Protein AF-A0A376TE08-F1 (afdb_monomer)

Nearest PDB structures (foldseek):
  2r6g-assembly1_G  TM=8.935E-01  e=2.337E-05  Escherichia coli K-12
  4jbw-assembly2_I  TM=8.865E-01  e=2.611E-05  Escherichia coli K-12
  8y5f-assembly1_C  TM=8.516E-01  e=5.529E-04  Escherichia coli
  8hpr-assembly1_B  TM=8.315E-01  e=8.154E-04  Mycolicibacterium smegmatis MC2 155
  8ja7-assembly1_B  TM=8.188E-01  e=5.382E-03  Mycobacterium tuberculosis H37Rv

Secondary structure (DSSP, 8-state):
-HHHHHHTS-HHHHHHHHHHHHHHTT-TT-HHHHHHHHHHHHHHHHHHHHHHHHHTS-THHHHHHHHTT--HHHHIIIIIHHHTHHHHHHHHHHHHHHHHH--HHHHHH--SGGG--HHHHH-

Mean predicted aligned error: 3.99 Å

Sequence (123 aa):
MSILVLQMFPAFLSMTAIYILLSKANLIDTYTGLLLVYVTGSLPFMTWLVKGYFDAIPTSLDEAAKIDGAGHLTIFIQIILPLAKPILVFVGLVSFTGPWMDFILPTLVLRSEDKMTLAIGIF

Structure (mmCIF, N/CA/C/O backbone):
data_AF-A0A376TE08-F1
#
_entry.id   AF-A0A376TE08-F1
#
loop_
_atom_site.group_PDB
_atom_site.id
_atom_site.type_symbol
_atom_site.label_atom_id
_atom_site.label_alt_id
_atom_site.label_comp_id
_atom_site.label_asym_id
_atom_site.label_entity_id
_atom_site.label_seq_id
_atom_site.pdbx_PDB_ins_code
_atom_site.Cartn_x
_atom_site.Cartn_y
_atom_site.Cartn_z
_atom_site.occupancy
_atom_site.B_iso_or_equiv
_atom_site.auth_seq_id
_atom_site.auth_comp_id
_atom_site.auth_asym_id
_atom_site.auth_atom_id
_atom_site.pdbx_PDB_model_num
ATOM 1 N N . MET A 1 1 ? 8.685 4.892 12.832 1.00 70.62 1 MET A N 1
ATOM 2 C CA . MET A 1 1 ? 9.330 6.009 12.109 1.00 70.62 1 MET A CA 1
ATOM 3 C C . MET A 1 1 ? 10.518 5.562 11.270 1.00 70.62 1 MET A C 1
ATOM 5 O O . MET A 1 1 ? 10.617 6.012 10.141 1.00 70.62 1 MET A O 1
ATOM 9 N N . SER A 1 2 ? 11.369 4.644 11.744 1.00 78.75 2 SER A N 1
ATOM 10 C CA . SER A 1 2 ? 12.570 4.201 11.011 1.00 78.75 2 SER A CA 1
ATOM 11 C C . SER A 1 2 ? 12.305 3.725 9.574 1.00 78.75 2 SER A C 1
ATOM 13 O O . SER A 1 2 ? 13.083 4.033 8.682 1.00 78.75 2 SER A O 1
ATOM 15 N N . ILE A 1 3 ? 11.174 3.055 9.321 1.00 79.94 3 ILE A N 1
ATOM 16 C CA . ILE A 1 3 ? 10.802 2.601 7.970 1.00 79.94 3 ILE A CA 1
ATOM 17 C C . ILE A 1 3 ? 10.454 3.753 7.005 1.00 79.94 3 ILE A C 1
ATOM 19 O O . ILE A 1 3 ? 10.679 3.631 5.807 1.00 79.94 3 ILE A O 1
ATOM 23 N N . LEU A 1 4 ? 9.957 4.887 7.514 1.00 81.81 4 LEU A N 1
ATOM 24 C CA . LEU A 1 4 ? 9.656 6.072 6.700 1.00 81.81 4 LEU A CA 1
ATOM 25 C C . LEU A 1 4 ? 10.930 6.821 6.305 1.00 81.81 4 LEU A C 1
ATOM 27 O O . LEU A 1 4 ? 11.018 7.341 5.199 1.00 81.81 4 LEU A O 1
ATOM 31 N N . VAL A 1 5 ? 11.940 6.829 7.180 1.00 84.44 5 VAL A N 1
ATOM 32 C CA . VAL A 1 5 ? 13.244 7.447 6.890 1.00 84.44 5 VAL A CA 1
ATOM 33 C C . VAL A 1 5 ? 13.916 6.762 5.698 1.00 84.44 5 VAL A C 1
ATOM 35 O O . VAL A 1 5 ? 14.495 7.434 4.852 1.00 84.44 5 VAL A O 1
ATOM 38 N N . LEU A 1 6 ? 13.773 5.438 5.573 1.00 77.56 6 LEU A N 1
ATOM 39 C CA . LEU A 1 6 ? 14.281 4.686 4.419 1.00 77.56 6 LEU A CA 1
ATOM 40 C C . LEU A 1 6 ? 13.615 5.103 3.095 1.00 77.56 6 LEU A C 1
ATOM 42 O O . LEU A 1 6 ? 14.255 5.047 2.050 1.00 77.56 6 LEU A O 1
ATOM 46 N N . GLN A 1 7 ? 12.360 5.560 3.134 1.00 80.50 7 GLN A N 1
ATOM 47 C CA . GLN A 1 7 ? 11.626 6.041 1.958 1.00 80.50 7 GLN A CA 1
ATOM 48 C C . GLN A 1 7 ? 12.005 7.461 1.523 1.00 80.50 7 GLN A C 1
ATOM 50 O O . GLN A 1 7 ? 11.674 7.859 0.411 1.00 80.50 7 GLN A O 1
ATOM 55 N N . MET A 1 8 ? 12.703 8.227 2.367 1.00 84.69 8 MET A N 1
ATOM 56 C CA . MET A 1 8 ? 13.190 9.561 1.997 1.00 84.69 8 MET A CA 1
ATOM 57 C C . MET A 1 8 ? 14.375 9.496 1.022 1.00 84.69 8 MET A C 1
ATOM 59 O O . MET A 1 8 ? 14.796 10.525 0.494 1.00 84.69 8 MET A O 1
ATOM 63 N N . PHE A 1 9 ? 14.920 8.299 0.777 1.00 84.69 9 PHE A N 1
ATOM 64 C CA . PHE A 1 9 ? 15.934 8.097 -0.246 1.00 84.69 9 PHE A CA 1
ATOM 65 C C . PHE A 1 9 ? 15.340 8.329 -1.650 1.00 84.69 9 PHE A C 1
ATOM 67 O O . PHE A 1 9 ? 14.277 7.784 -1.955 1.00 84.69 9 PHE A O 1
ATOM 74 N N . PRO A 1 10 ? 16.007 9.089 -2.538 1.00 85.44 10 PRO A N 1
ATOM 75 C CA . PRO A 1 10 ? 15.459 9.402 -3.855 1.00 85.44 10 PRO A CA 1
ATOM 76 C C . PRO A 1 10 ? 15.195 8.151 -4.706 1.00 85.44 10 PRO A C 1
ATOM 78 O O . PRO A 1 10 ? 16.123 7.424 -5.066 1.00 85.44 10 PRO A O 1
ATOM 81 N N . ALA A 1 11 ? 13.933 7.935 -5.088 1.00 84.19 11 ALA A N 1
ATOM 82 C CA . ALA A 1 11 ? 13.505 6.748 -5.837 1.00 84.19 11 ALA A CA 1
ATOM 83 C C . ALA A 1 11 ? 14.206 6.596 -7.201 1.00 84.19 11 ALA A C 1
ATOM 85 O O . ALA A 1 11 ? 14.541 5.492 -7.615 1.00 84.19 11 ALA A O 1
ATOM 86 N N . PHE A 1 12 ? 14.503 7.702 -7.886 1.00 84.75 12 PHE A N 1
ATOM 87 C CA . PHE A 1 12 ? 15.245 7.664 -9.150 1.00 84.75 12 PHE A CA 1
ATOM 88 C C . PHE A 1 12 ? 16.671 7.131 -8.990 1.00 84.75 12 PHE A C 1
ATOM 90 O O . PHE A 1 12 ? 17.162 6.414 -9.856 1.00 84.75 12 PHE A O 1
ATOM 97 N N . LEU A 1 13 ? 17.334 7.435 -7.871 1.00 87.88 13 LEU A N 1
ATOM 98 C CA . LEU A 1 13 ? 18.688 6.940 -7.615 1.00 87.88 13 LEU A CA 1
ATOM 99 C C . LEU A 1 13 ? 18.689 5.442 -7.291 1.00 87.88 13 LEU A C 1
ATOM 101 O O . LEU A 1 13 ? 19.668 4.752 -7.572 1.00 87.88 13 LEU A O 1
ATOM 105 N N . SER A 1 14 ? 17.596 4.919 -6.725 1.00 89.62 14 SER A N 1
ATOM 106 C CA . SER A 1 14 ? 17.466 3.490 -6.429 1.00 89.62 14 SER A CA 1
ATOM 107 C C . SER A 1 14 ? 17.063 2.647 -7.643 1.00 89.62 14 SER A C 1
ATOM 109 O O . SER A 1 14 ? 17.221 1.427 -7.586 1.00 89.62 14 SER A O 1
ATOM 111 N N . MET A 1 15 ? 16.634 3.250 -8.760 1.00 91.25 15 MET A N 1
ATOM 112 C CA . MET A 1 15 ? 16.220 2.527 -9.975 1.00 91.25 15 MET A CA 1
ATOM 113 C C . MET A 1 15 ? 17.306 1.594 -10.521 1.00 91.25 15 MET A C 1
ATOM 115 O O . MET A 1 15 ? 17.029 0.429 -10.801 1.00 91.25 15 MET A O 1
ATOM 119 N N . THR A 1 16 ? 18.558 2.055 -10.602 1.00 92.50 16 THR A N 1
ATOM 120 C CA . THR A 1 16 ? 19.685 1.218 -11.049 1.00 92.50 16 THR A CA 1
ATOM 121 C C . THR A 1 16 ? 19.886 0.011 -10.132 1.00 92.50 16 THR A C 1
ATOM 123 O O . THR A 1 16 ? 20.094 -1.107 -10.602 1.00 92.50 16 THR A O 1
ATOM 126 N N . ALA A 1 17 ? 19.790 0.212 -8.815 1.00 93.50 17 ALA A N 1
ATOM 127 C CA . ALA A 1 17 ? 19.932 -0.867 -7.843 1.00 93.50 17 ALA A CA 1
ATOM 128 C C . ALA A 1 17 ? 18.777 -1.876 -7.947 1.00 93.50 17 ALA A C 1
ATOM 130 O O . ALA A 1 17 ? 19.017 -3.083 -7.950 1.00 93.50 17 ALA A O 1
ATOM 131 N N . ILE A 1 18 ? 17.542 -1.390 -8.095 1.00 94.25 18 ILE A N 1
ATOM 132 C CA . ILE A 1 18 ? 16.347 -2.218 -8.298 1.00 94.25 18 ILE A CA 1
ATOM 133 C C . ILE A 1 18 ? 16.486 -3.054 -9.571 1.00 94.25 18 ILE A C 1
ATOM 135 O O . ILE A 1 18 ? 16.258 -4.260 -9.532 1.00 94.25 18 ILE A O 1
ATOM 139 N N . TYR A 1 19 ? 16.927 -2.454 -10.675 1.00 94.69 19 TYR A N 1
ATOM 140 C CA . TYR A 1 19 ? 17.158 -3.176 -11.922 1.00 94.69 19 TYR A CA 1
ATOM 141 C C . TYR A 1 19 ? 18.190 -4.300 -11.752 1.00 94.69 19 TYR A C 1
ATOM 143 O O . TYR A 1 19 ? 17.948 -5.433 -12.167 1.00 94.69 19 TYR A O 1
ATOM 151 N N . ILE A 1 20 ? 19.317 -4.026 -11.083 1.00 95.69 20 ILE A N 1
ATOM 152 C CA . ILE A 1 20 ? 20.334 -5.050 -10.795 1.00 95.69 20 ILE A CA 1
ATOM 153 C C . ILE A 1 20 ? 19.750 -6.171 -9.923 1.00 95.69 20 ILE A C 1
ATOM 155 O O . ILE A 1 20 ? 20.026 -7.343 -10.181 1.00 95.69 20 ILE A O 1
ATOM 159 N N . LEU A 1 21 ? 18.941 -5.843 -8.910 1.00 96.25 21 LEU A N 1
ATOM 160 C CA . LEU A 1 21 ? 18.289 -6.833 -8.047 1.00 96.25 21 LEU A CA 1
ATOM 161 C C . LEU A 1 21 ? 17.319 -7.720 -8.830 1.00 96.25 21 LEU A C 1
ATOM 163 O O . LEU A 1 21 ? 17.414 -8.944 -8.743 1.00 96.25 21 LEU A O 1
ATOM 167 N N . LEU A 1 22 ? 16.439 -7.124 -9.637 1.00 97.31 22 LEU A N 1
ATOM 168 C CA . LEU A 1 22 ? 15.515 -7.871 -10.489 1.00 97.31 22 LEU A CA 1
ATOM 169 C C . LEU A 1 22 ? 16.267 -8.726 -11.512 1.00 97.31 22 LEU A C 1
ATOM 171 O O . LEU A 1 22 ? 15.891 -9.873 -11.739 1.00 97.31 22 LEU A O 1
ATOM 175 N N . SER A 1 23 ? 17.359 -8.214 -12.086 1.00 96.75 23 SER A N 1
ATOM 176 C CA . SER A 1 23 ? 18.191 -8.966 -13.028 1.00 96.75 23 SER A CA 1
ATOM 177 C 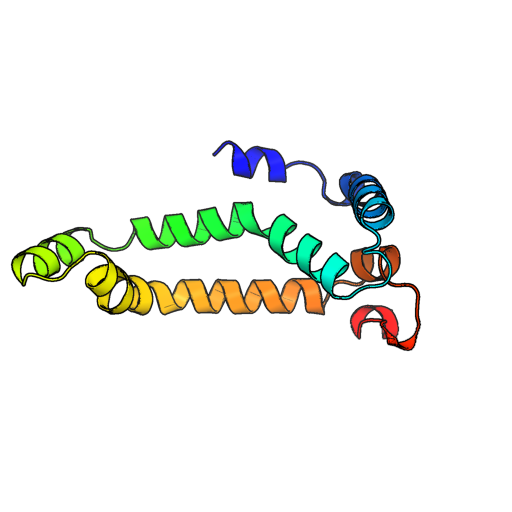C . SER A 1 23 ? 18.839 -10.175 -12.364 1.00 96.75 23 SER A C 1
ATOM 179 O O . SER A 1 23 ? 18.810 -11.259 -12.938 1.00 96.75 23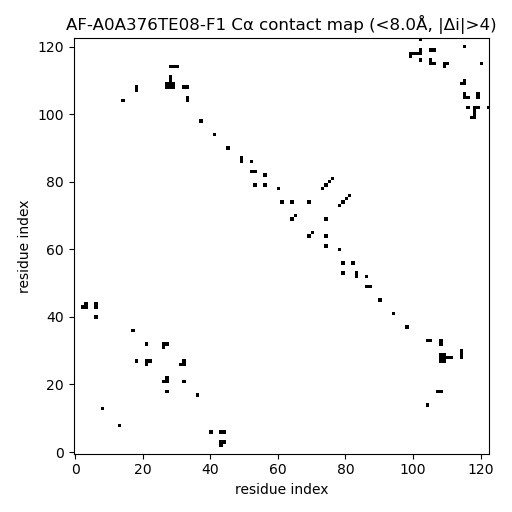 SER A O 1
ATOM 181 N N . LYS A 1 24 ? 19.384 -10.021 -11.151 1.00 97.75 24 LYS A N 1
ATOM 182 C CA . LYS A 1 24 ? 19.958 -11.136 -10.380 1.00 97.75 24 LYS A CA 1
ATOM 183 C C . LYS A 1 24 ? 18.906 -12.165 -9.963 1.00 97.75 24 LYS A C 1
ATOM 185 O O . LYS A 1 24 ? 19.231 -13.340 -9.834 1.00 97.75 24 LYS A O 1
ATOM 190 N N . ALA A 1 25 ? 17.668 -11.727 -9.758 1.00 97.44 25 ALA A N 1
ATOM 191 C CA . ALA A 1 25 ? 16.543 -12.583 -9.404 1.00 97.44 25 ALA A CA 1
ATOM 192 C C . ALA A 1 25 ? 15.822 -13.202 -10.619 1.00 97.44 25 ALA A C 1
ATOM 194 O O . ALA A 1 25 ? 14.858 -13.934 -10.422 1.00 97.44 25 ALA A O 1
ATOM 195 N N . ASN A 1 26 ? 16.261 -12.927 -11.856 1.00 97.12 26 ASN A N 1
ATOM 196 C CA . ASN A 1 26 ? 15.570 -13.317 -13.096 1.00 97.12 26 ASN A CA 1
ATOM 197 C C . ASN A 1 26 ? 14.113 -12.818 -13.179 1.00 97.12 26 ASN A C 1
ATOM 199 O O . ASN A 1 26 ? 13.236 -13.496 -13.705 1.00 97.12 26 ASN A O 1
ATOM 203 N N . LEU A 1 27 ? 13.858 -11.618 -12.653 1.00 97.62 27 LEU A N 1
ATOM 204 C CA . LEU A 1 27 ? 12.544 -10.967 -12.636 1.00 97.62 27 LEU A CA 1
ATOM 205 C C . LEU A 1 27 ? 12.434 -9.795 -13.628 1.00 97.62 27 LEU A C 1
ATOM 207 O O . LEU A 1 27 ? 11.405 -9.120 -13.670 1.00 97.62 27 LEU A O 1
ATOM 211 N N . ILE A 1 28 ? 13.474 -9.547 -14.427 1.00 97.31 28 ILE A N 1
ATOM 212 C CA . ILE A 1 28 ? 13.413 -8.605 -15.553 1.00 97.31 28 ILE A CA 1
ATOM 213 C C . ILE A 1 28 ? 12.466 -9.148 -16.619 1.00 97.31 28 ILE A C 1
ATOM 215 O O . ILE A 1 28 ? 12.397 -10.355 -16.836 1.00 97.31 28 ILE A O 1
ATOM 219 N N . ASP A 1 29 ? 11.752 -8.242 -17.281 1.00 97.00 29 ASP A N 1
ATOM 220 C CA . ASP A 1 29 ? 10.738 -8.555 -18.281 1.00 97.00 29 ASP A CA 1
ATOM 221 C C . ASP A 1 29 ? 9.599 -9.438 -17.735 1.00 97.00 29 ASP A C 1
ATOM 223 O O . ASP A 1 29 ? 9.041 -10.287 -18.429 1.00 97.00 29 ASP A O 1
ATOM 227 N N . THR A 1 30 ? 9.238 -9.256 -16.460 1.00 97.06 30 THR A N 1
ATOM 228 C CA . THR A 1 30 ? 8.109 -9.957 -15.832 1.00 97.06 30 THR A CA 1
ATOM 229 C C . THR A 1 30 ? 7.177 -8.990 -15.108 1.00 97.06 30 THR A C 1
ATOM 231 O O . THR A 1 30 ? 7.621 -8.057 -14.435 1.00 97.06 30 THR A O 1
ATOM 234 N N . TYR A 1 31 ? 5.869 -9.260 -15.169 1.00 96.12 31 TYR A N 1
ATOM 235 C CA . TYR A 1 31 ? 4.888 -8.521 -14.370 1.00 96.12 31 TYR A CA 1
ATOM 236 C C . TYR A 1 31 ? 5.087 -8.731 -12.869 1.00 96.12 31 TYR A C 1
ATOM 238 O O . TYR A 1 31 ? 4.841 -7.819 -12.088 1.00 96.12 31 TYR A O 1
ATOM 246 N N . THR A 1 32 ? 5.578 -9.901 -12.452 1.00 96.56 32 THR A N 1
ATOM 247 C CA . THR A 1 32 ? 5.878 -10.188 -11.044 1.00 96.56 32 THR A CA 1
ATOM 248 C C . THR A 1 32 ? 6.999 -9.299 -10.512 1.00 96.56 32 THR A C 1
ATOM 250 O O . THR A 1 32 ? 6.859 -8.739 -9.426 1.00 96.56 32 THR A O 1
ATOM 253 N N . GLY A 1 33 ? 8.085 -9.124 -11.272 1.00 96.44 33 GLY A N 1
ATOM 254 C CA . GLY A 1 33 ? 9.173 -8.217 -10.908 1.00 96.44 33 GLY A CA 1
ATOM 255 C C . GLY A 1 33 ? 8.689 -6.780 -10.755 1.00 96.44 33 GLY A C 1
ATOM 256 O O . GLY A 1 33 ? 8.970 -6.137 -9.746 1.00 96.44 33 GLY A O 1
ATOM 257 N N . LEU A 1 34 ? 7.884 -6.314 -11.712 1.00 95.75 34 LEU A N 1
ATOM 258 C CA . LEU A 1 34 ? 7.292 -4.980 -11.673 1.00 95.75 34 LEU A CA 1
ATOM 259 C C . LEU A 1 34 ? 6.345 -4.798 -10.468 1.00 95.75 34 LEU A C 1
ATOM 261 O O . LEU A 1 34 ? 6.469 -3.828 -9.719 1.00 95.75 34 LEU A O 1
ATOM 265 N N . LEU A 1 35 ? 5.451 -5.763 -10.229 1.00 95.69 35 LEU A N 1
ATOM 266 C CA . LEU A 1 35 ? 4.514 -5.762 -9.103 1.00 95.69 35 LEU A CA 1
ATOM 267 C C . LEU A 1 35 ? 5.242 -5.689 -7.756 1.00 95.69 35 LEU A C 1
ATOM 269 O O . LEU A 1 35 ? 4.859 -4.902 -6.892 1.00 95.69 35 LEU A O 1
ATOM 273 N N . LEU A 1 36 ? 6.300 -6.485 -7.573 1.00 95.50 36 LEU A N 1
ATOM 274 C CA . LEU A 1 36 ? 7.073 -6.498 -6.331 1.00 95.50 36 LEU A CA 1
ATOM 275 C C . LEU A 1 36 ? 7.679 -5.129 -6.027 1.00 95.50 36 LEU A C 1
ATOM 277 O O . LEU A 1 36 ? 7.644 -4.701 -4.873 1.00 95.50 36 LEU A O 1
ATOM 281 N N . VAL A 1 37 ? 8.188 -4.419 -7.037 1.00 94.88 37 VAL A N 1
ATOM 282 C CA . VAL A 1 37 ? 8.749 -3.077 -6.837 1.00 94.88 37 VAL A CA 1
ATOM 283 C C . VAL A 1 37 ? 7.662 -2.084 -6.426 1.00 94.88 37 VAL A C 1
ATOM 285 O O . VAL A 1 37 ? 7.855 -1.356 -5.454 1.00 94.88 37 VAL A O 1
ATOM 288 N N . TYR A 1 38 ? 6.497 -2.090 -7.080 1.00 94.75 38 TYR A N 1
ATOM 289 C CA . TYR A 1 38 ? 5.393 -1.200 -6.698 1.00 94.75 38 TYR A CA 1
ATOM 290 C C . TYR A 1 38 ? 4.861 -1.473 -5.286 1.00 94.75 38 TYR A C 1
ATOM 292 O O . TYR A 1 38 ? 4.651 -0.540 -4.502 1.00 94.75 38 TYR A O 1
ATOM 300 N N . VAL A 1 39 ? 4.674 -2.749 -4.936 1.00 93.56 39 VAL A N 1
ATOM 301 C CA . VAL A 1 39 ? 4.173 -3.149 -3.614 1.00 93.56 39 VAL A CA 1
ATOM 302 C C . VAL A 1 39 ? 5.179 -2.776 -2.530 1.00 93.56 39 VAL A C 1
ATOM 304 O O . VAL A 1 39 ? 4.826 -2.093 -1.572 1.00 93.56 39 VAL A O 1
ATOM 307 N N . THR A 1 40 ? 6.444 -3.172 -2.680 1.00 91.38 40 THR A N 1
ATOM 308 C CA . THR A 1 40 ? 7.471 -2.914 -1.658 1.00 91.38 40 THR A CA 1
ATOM 309 C C . THR A 1 40 ? 7.833 -1.435 -1.554 1.00 91.38 40 THR A C 1
ATOM 311 O O . THR A 1 40 ? 8.042 -0.939 -0.448 1.00 91.38 40 THR A O 1
ATOM 314 N N . GLY A 1 41 ? 7.840 -0.713 -2.677 1.00 89.88 41 GLY A N 1
ATOM 315 C CA . GLY A 1 41 ? 8.144 0.714 -2.727 1.00 89.88 41 GLY A CA 1
ATOM 316 C C . GLY A 1 41 ? 7.096 1.581 -2.031 1.00 89.88 41 GLY A C 1
ATOM 317 O O . GLY A 1 41 ? 7.455 2.586 -1.421 1.00 89.88 41 GLY A O 1
ATOM 318 N N . SER A 1 42 ? 5.819 1.188 -2.064 1.00 90.12 42 SER A N 1
ATOM 319 C CA . SER A 1 42 ? 4.723 1.921 -1.407 1.00 90.12 42 SER A CA 1
ATOM 320 C C . SER A 1 42 ? 4.435 1.459 0.028 1.00 90.12 42 SER A C 1
ATOM 322 O O . SER A 1 42 ? 3.845 2.217 0.805 1.00 90.12 42 SER A O 1
ATOM 324 N N . LEU A 1 43 ? 4.888 0.255 0.404 1.00 91.19 43 LEU A N 1
ATOM 325 C CA . LEU A 1 43 ? 4.563 -0.403 1.672 1.00 91.19 43 LEU A CA 1
ATOM 326 C C . LEU A 1 43 ? 4.797 0.474 2.918 1.00 91.19 43 LEU A C 1
ATOM 328 O O . LEU A 1 43 ? 3.889 0.530 3.751 1.00 91.19 43 LEU A O 1
ATOM 332 N N . PRO A 1 44 ? 5.945 1.167 3.093 1.00 91.00 44 PRO A N 1
ATOM 333 C CA . PRO A 1 44 ? 6.213 1.904 4.328 1.00 91.00 44 PRO A CA 1
ATOM 334 C C . PRO A 1 44 ? 5.210 3.028 4.594 1.00 91.00 44 PRO A C 1
ATOM 336 O O . PRO A 1 44 ? 4.616 3.077 5.673 1.00 91.00 44 PRO A O 1
ATOM 339 N N . PHE A 1 45 ? 4.986 3.896 3.604 1.00 90.88 45 PHE A N 1
ATOM 340 C CA . PHE A 1 45 ? 4.030 4.996 3.709 1.00 90.88 45 PHE A CA 1
ATOM 341 C C . PHE A 1 45 ? 2.599 4.484 3.873 1.00 90.88 45 PHE A C 1
ATOM 343 O O . PHE A 1 45 ? 1.901 4.920 4.786 1.00 90.88 45 PHE A O 1
ATOM 350 N N . MET A 1 46 ? 2.177 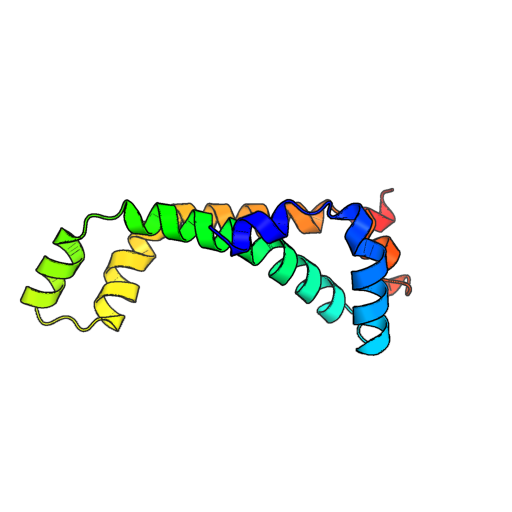3.517 3.050 1.00 93.25 46 MET A N 1
ATOM 351 C CA . MET A 1 46 ? 0.807 2.994 3.098 1.00 93.25 46 MET A CA 1
ATOM 352 C C . MET A 1 46 ? 0.509 2.294 4.425 1.00 93.25 46 MET A C 1
ATOM 354 O O . MET A 1 46 ? -0.555 2.499 5.004 1.00 93.25 46 MET A O 1
ATOM 358 N N . THR A 1 47 ? 1.469 1.540 4.964 1.00 93.25 47 THR A 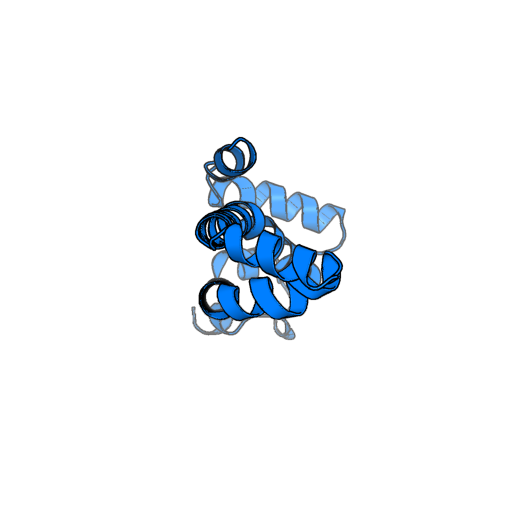N 1
ATOM 359 C CA . THR A 1 47 ? 1.330 0.909 6.285 1.00 93.25 47 THR A CA 1
ATOM 360 C C . THR A 1 47 ? 1.188 1.960 7.377 1.00 93.25 47 THR A C 1
ATOM 362 O O . THR A 1 47 ? 0.338 1.831 8.254 1.00 93.25 47 THR A O 1
ATOM 365 N N . TRP A 1 48 ? 2.000 3.018 7.326 1.00 93.88 48 TRP A N 1
ATOM 366 C CA . TRP A 1 48 ? 1.946 4.077 8.329 1.00 93.88 48 TRP A CA 1
ATOM 367 C C . TRP A 1 48 ? 0.638 4.869 8.262 1.00 93.88 48 TRP A C 1
ATOM 369 O O . TRP A 1 48 ? 0.055 5.185 9.297 1.00 93.88 48 TRP A O 1
ATOM 379 N N . LEU A 1 49 ? 0.145 5.119 7.049 1.00 94.12 49 LEU A N 1
ATOM 380 C CA . LEU A 1 49 ? -1.131 5.773 6.802 1.00 94.12 49 LEU A CA 1
ATOM 381 C C . LEU A 1 49 ? -2.310 4.951 7.351 1.00 94.12 49 LEU A C 1
ATOM 383 O O . LEU A 1 49 ? -3.125 5.478 8.107 1.00 94.12 49 LEU A O 1
ATOM 387 N N . VAL A 1 50 ? -2.382 3.656 7.023 1.00 96.38 50 VAL A N 1
ATOM 388 C CA . VAL A 1 50 ? -3.437 2.759 7.531 1.00 96.38 50 VAL A CA 1
ATOM 389 C C . VAL A 1 50 ? -3.353 2.623 9.049 1.00 96.38 50 VAL A C 1
ATOM 391 O O . VAL A 1 50 ? -4.378 2.681 9.724 1.00 96.38 50 VAL A O 1
ATOM 394 N N . LYS A 1 51 ? -2.140 2.518 9.605 1.00 95.31 51 LYS A N 1
ATOM 395 C CA . LYS A 1 51 ? -1.923 2.479 11.056 1.00 95.31 51 LYS A CA 1
ATOM 396 C C . LYS A 1 51 ? -2.449 3.740 11.738 1.00 95.31 51 LYS A C 1
ATOM 398 O O . LYS A 1 51 ? -3.164 3.626 12.723 1.00 95.31 51 LYS A O 1
ATOM 403 N N . GLY A 1 52 ? -2.143 4.923 11.203 1.00 95.19 52 GLY A N 1
ATOM 404 C CA . GLY A 1 52 ? -2.660 6.183 11.742 1.00 95.19 52 GLY A CA 1
ATOM 405 C C . GLY A 1 52 ? -4.190 6.256 11.716 1.00 95.19 52 GLY A C 1
ATOM 406 O O . GLY A 1 52 ? -4.794 6.798 12.635 1.00 95.19 52 GLY A O 1
ATOM 407 N N . TYR A 1 53 ? -4.824 5.655 10.706 1.00 96.94 53 TYR A N 1
ATOM 408 C CA . TYR A 1 53 ? -6.280 5.533 10.656 1.00 96.94 53 TYR A CA 1
ATOM 409 C C . TYR A 1 53 ? -6.819 4.560 11.714 1.00 96.94 53 TYR A C 1
ATOM 411 O O . TYR A 1 53 ? -7.816 4.858 12.365 1.00 96.94 53 TYR A O 1
ATOM 419 N N . PHE A 1 54 ? -6.162 3.412 11.911 1.00 96.12 54 PHE A N 1
ATOM 420 C CA . PHE A 1 54 ? -6.551 2.445 12.942 1.00 96.12 54 PHE A CA 1
ATOM 421 C C . PHE A 1 54 ? -6.421 3.034 14.348 1.00 96.12 54 PHE A C 1
ATOM 423 O O . PHE A 1 54 ? -7.308 2.818 15.166 1.00 96.12 54 PHE A O 1
ATOM 430 N N . ASP A 1 55 ? -5.377 3.822 14.613 1.00 96.06 55 ASP A N 1
ATOM 431 C CA . ASP A 1 55 ? -5.189 4.499 15.904 1.00 96.06 55 ASP A CA 1
ATOM 432 C C . ASP A 1 55 ? -6.313 5.499 16.229 1.00 96.06 55 ASP A C 1
ATOM 434 O O . ASP A 1 55 ? -6.541 5.811 17.396 1.00 96.06 55 ASP A O 1
ATOM 438 N N . ALA A 1 56 ? -6.997 6.029 15.211 1.00 96.12 56 ALA A N 1
ATOM 439 C CA . ALA A 1 56 ? -8.113 6.953 15.390 1.00 96.12 56 ALA A CA 1
ATOM 440 C C . ALA A 1 56 ? -9.436 6.240 15.730 1.00 96.12 56 ALA A C 1
ATOM 442 O O . ALA A 1 56 ? -10.401 6.899 16.123 1.00 96.12 56 ALA A O 1
ATOM 443 N N . ILE A 1 57 ? -9.506 4.912 15.576 1.00 96.69 57 ILE A N 1
ATOM 444 C CA . ILE A 1 57 ? -10.684 4.125 15.949 1.00 96.69 57 ILE A CA 1
ATOM 445 C C . ILE A 1 57 ? -10.729 4.021 17.485 1.00 96.69 57 ILE A C 1
ATOM 447 O O . ILE A 1 57 ? -9.749 3.578 18.086 1.00 96.69 57 ILE A O 1
ATOM 451 N N . PRO A 1 58 ? -11.844 4.395 18.145 1.00 97.19 58 PRO A N 1
ATOM 452 C CA . PRO A 1 58 ? -11.934 4.358 19.603 1.00 97.19 58 PRO A CA 1
ATOM 453 C C . PRO A 1 58 ? -11.677 2.959 20.173 1.00 97.19 58 PRO A C 1
ATOM 455 O O . PRO A 1 58 ? -12.348 1.993 19.801 1.00 97.19 58 PRO A O 1
ATOM 458 N N . THR A 1 59 ? -10.757 2.856 21.135 1.00 95.56 59 THR A N 1
ATOM 459 C CA . THR A 1 59 ? -10.416 1.587 21.805 1.00 95.56 59 THR A CA 1
ATOM 460 C C . THR A 1 59 ? -11.579 1.004 22.607 1.00 95.56 59 THR A C 1
ATOM 462 O O . THR A 1 59 ? -11.643 -0.208 22.799 1.00 95.56 59 THR A O 1
ATOM 465 N N . SER A 1 60 ? -12.543 1.839 23.007 1.00 97.31 60 SER A N 1
ATOM 466 C CA . SER A 1 60 ? -13.757 1.417 23.712 1.00 97.31 60 SER A CA 1
ATOM 467 C C . SER A 1 60 ? -14.608 0.414 22.923 1.00 97.31 60 SER A C 1
ATOM 469 O O . SER A 1 60 ? -15.338 -0.367 23.527 1.00 97.31 60 SER A O 1
ATOM 471 N N . LEU A 1 61 ? -14.505 0.388 21.588 1.00 96.50 61 LEU A N 1
ATOM 472 C CA . LEU A 1 61 ? -15.196 -0.599 20.752 1.00 96.50 61 LEU A CA 1
ATOM 473 C C . LEU A 1 61 ? -14.605 -2.010 20.906 1.00 96.50 61 LEU A C 1
ATOM 475 O O . LEU A 1 61 ? -15.350 -2.987 20.919 1.00 96.50 61 LEU A O 1
ATOM 479 N N . ASP A 1 62 ? -13.280 -2.117 21.041 1.00 95.31 62 ASP A N 1
ATOM 480 C CA . ASP A 1 62 ? -12.591 -3.386 21.312 1.00 95.31 62 ASP A CA 1
ATOM 481 C C . ASP A 1 62 ? -12.921 -3.873 22.735 1.00 95.31 62 ASP A C 1
ATOM 483 O O . ASP A 1 62 ? -13.291 -5.028 22.935 1.00 95.31 62 ASP A O 1
ATOM 487 N N . GLU A 1 63 ? -12.887 -2.972 23.721 1.00 96.12 63 GLU A N 1
ATOM 488 C CA . GLU A 1 63 ? -13.259 -3.280 25.110 1.00 96.12 63 GLU A CA 1
ATOM 489 C C . GLU A 1 63 ? -14.707 -3.775 25.234 1.00 96.12 63 GLU A C 1
ATOM 491 O O . GLU A 1 63 ? -14.943 -4.801 25.873 1.00 96.12 63 GLU A O 1
ATOM 496 N N . ALA A 1 64 ? -15.663 -3.106 24.581 1.00 97.00 64 ALA A N 1
ATOM 497 C CA . ALA A 1 64 ? -17.064 -3.526 24.569 1.00 97.00 64 ALA A CA 1
ATOM 498 C C . ALA A 1 64 ? -17.236 -4.918 23.940 1.00 97.00 64 ALA A C 1
ATOM 500 O O . ALA A 1 64 ? -17.862 -5.795 24.529 1.00 97.00 64 ALA A O 1
ATOM 501 N N . ALA A 1 65 ? -16.603 -5.163 22.791 1.00 96.75 65 ALA A N 1
ATOM 502 C CA . ALA A 1 65 ? -16.699 -6.454 22.119 1.00 96.75 65 ALA A CA 1
ATOM 503 C C . ALA A 1 65 ? -16.053 -7.599 22.920 1.00 96.75 65 ALA A C 1
ATOM 505 O O . ALA A 1 65 ? -16.543 -8.729 22.893 1.00 96.75 65 ALA A O 1
ATOM 506 N N . LYS A 1 66 ? -14.977 -7.324 23.670 1.00 96.69 66 LYS A N 1
ATOM 507 C CA . LYS A 1 66 ? -14.380 -8.295 24.603 1.00 96.69 66 LYS A CA 1
ATOM 508 C C . LYS A 1 66 ? -15.312 -8.635 25.764 1.00 96.69 66 LYS A C 1
ATOM 510 O O . LYS A 1 66 ? -15.351 -9.796 26.165 1.00 96.69 66 LYS A O 1
ATOM 515 N N . ILE A 1 67 ? -16.062 -7.660 26.288 1.00 97.19 67 ILE A N 1
ATOM 516 C CA . ILE A 1 67 ? -17.089 -7.899 27.318 1.00 97.19 67 ILE A CA 1
ATOM 517 C C . ILE A 1 67 ? -18.189 -8.821 26.768 1.00 97.19 67 ILE A C 1
ATOM 519 O O . ILE A 1 67 ? -18.619 -9.733 27.472 1.00 97.19 67 ILE A O 1
ATOM 523 N N . ASP A 1 68 ? -18.549 -8.666 25.492 1.00 96.75 68 ASP A N 1
ATOM 524 C CA . ASP A 1 68 ? -19.496 -9.539 24.780 1.00 96.75 68 ASP A CA 1
ATOM 525 C C . ASP A 1 68 ? -18.914 -10.925 24.413 1.00 96.75 68 ASP A C 1
ATOM 527 O O . ASP A 1 68 ? -19.577 -11.746 23.777 1.00 96.75 68 ASP A O 1
ATOM 531 N N . GLY A 1 69 ? -17.671 -11.221 24.811 1.00 96.88 69 GLY A N 1
ATOM 532 C CA . GLY A 1 69 ? -17.015 -12.510 24.585 1.00 96.88 69 GLY A CA 1
ATOM 533 C C . GLY A 1 69 ? -16.403 -12.688 23.191 1.00 96.88 69 GLY A C 1
ATOM 534 O O . GLY A 1 69 ? -16.031 -13.806 22.824 1.00 96.88 69 GLY A O 1
ATOM 535 N N . ALA A 1 70 ? -16.271 -11.620 22.397 1.00 97.38 70 ALA A N 1
ATOM 536 C CA . ALA A 1 70 ? -15.649 -11.698 21.079 1.00 97.38 70 ALA A CA 1
ATOM 537 C C . ALA A 1 70 ? -14.124 -11.906 21.173 1.0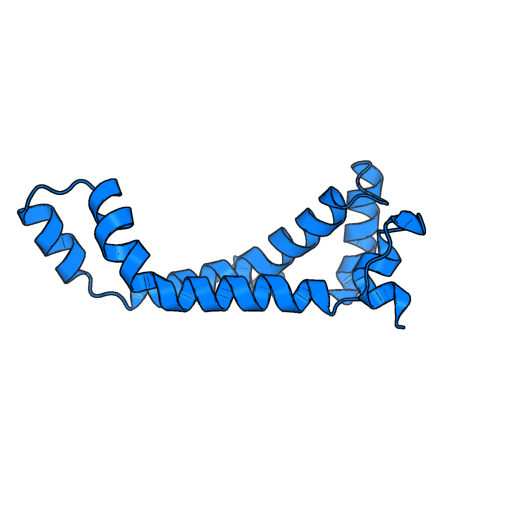0 97.38 70 ALA A C 1
ATOM 539 O O . ALA A 1 70 ? -13.418 -11.232 21.923 1.00 97.38 70 ALA A O 1
ATOM 540 N N . GLY A 1 71 ? -13.591 -12.821 20.357 1.00 97.31 71 GLY A N 1
ATOM 541 C CA . GLY A 1 71 ? -12.145 -13.005 20.199 1.00 97.31 71 GLY A CA 1
ATOM 542 C C . GLY A 1 71 ? -11.506 -11.940 19.298 1.00 97.31 71 GLY A C 1
ATOM 543 O O . GLY A 1 71 ? -12.177 -11.330 18.468 1.00 97.31 71 GLY A O 1
ATOM 544 N N . HIS A 1 72 ? -10.182 -11.763 19.387 1.00 96.12 72 HIS A N 1
ATOM 545 C CA . HIS A 1 72 ? -9.441 -10.735 18.633 1.00 96.12 72 HIS A CA 1
ATOM 546 C C . HIS A 1 72 ? -9.694 -10.747 17.119 1.00 96.12 72 HIS A C 1
ATOM 548 O O . HIS A 1 72 ? -9.834 -9.689 16.509 1.00 96.12 72 HIS A O 1
ATOM 554 N N . LEU A 1 73 ? -9.769 -11.933 16.507 1.00 97.56 73 LEU A N 1
ATOM 555 C CA . LEU A 1 73 ? -10.024 -12.059 15.071 1.00 97.56 73 LEU A CA 1
ATOM 556 C C . LEU A 1 73 ? -11.435 -11.580 14.704 1.00 97.56 73 LEU A C 1
ATOM 558 O O . LEU A 1 73 ? -11.607 -10.886 13.705 1.00 97.56 73 LEU A O 1
ATOM 562 N N . THR A 1 74 ? -12.427 -11.908 15.534 1.00 97.81 74 THR A N 1
ATOM 563 C CA . THR A 1 74 ? -13.812 -11.453 15.372 1.00 97.81 74 THR A CA 1
ATOM 564 C C . THR A 1 74 ? -13.889 -9.935 15.468 1.00 97.81 74 THR A C 1
ATOM 566 O O . THR A 1 74 ? -14.445 -9.301 14.578 1.00 97.81 74 THR A O 1
ATOM 569 N N . ILE A 1 75 ? -13.259 -9.345 16.488 1.00 97.69 75 ILE A N 1
ATOM 570 C CA . ILE A 1 75 ? -13.201 -7.889 16.681 1.00 97.69 75 ILE A CA 1
ATOM 571 C C . ILE A 1 75 ? -12.547 -7.216 15.472 1.00 97.69 75 ILE A C 1
ATOM 573 O O . ILE A 1 75 ? -13.088 -6.260 14.916 1.00 97.69 75 ILE A O 1
ATOM 577 N N . PHE A 1 76 ? -11.412 -7.744 15.008 1.00 96.62 76 PHE A N 1
ATOM 578 C CA . PHE A 1 76 ? -10.726 -7.195 13.846 1.00 96.62 76 PHE A CA 1
ATOM 579 C C . PHE A 1 76 ? -11.603 -7.238 12.588 1.00 96.62 76 PHE A C 1
ATOM 581 O O . PHE A 1 76 ? -11.789 -6.212 11.942 1.00 96.62 76 PHE A O 1
ATOM 588 N N . ILE A 1 77 ? -12.170 -8.399 12.249 1.00 97.88 77 ILE A N 1
ATOM 589 C CA . ILE A 1 77 ? -12.908 -8.588 10.992 1.00 97.88 77 ILE A CA 1
ATOM 590 C C . ILE A 1 77 ? -14.280 -7.907 11.013 1.00 97.88 77 ILE A C 1
ATOM 592 O O . ILE A 1 77 ? -14.704 -7.381 9.987 1.00 97.88 77 ILE A O 1
ATOM 596 N N . GLN A 1 78 ? -14.991 -7.938 12.140 1.00 97.56 78 GLN A N 1
ATOM 597 C CA . GLN A 1 78 ? -16.385 -7.486 12.214 1.00 97.56 78 GLN A CA 1
ATOM 598 C C . GLN A 1 78 ? -16.537 -6.040 12.693 1.00 97.56 78 GLN A C 1
ATOM 600 O O . GLN A 1 78 ? -17.573 -5.437 12.429 1.00 97.56 78 GLN A O 1
ATOM 605 N N . ILE A 1 79 ? -15.529 -5.472 13.363 1.00 96.94 79 ILE A N 1
ATOM 606 C CA . ILE A 1 79 ? -15.604 -4.117 13.932 1.00 96.94 79 ILE A CA 1
ATOM 607 C C . ILE A 1 79 ? -14.534 -3.217 13.316 1.00 96.94 79 ILE A C 1
ATOM 609 O O . ILE A 1 79 ? -14.864 -2.242 12.644 1.00 96.94 79 ILE A O 1
ATOM 613 N N . ILE A 1 80 ? -13.253 -3.553 13.483 1.00 97.12 80 ILE A N 1
ATOM 614 C CA . ILE A 1 80 ? -12.151 -2.672 13.060 1.00 97.12 80 ILE A CA 1
ATOM 615 C C . ILE A 1 80 ? -12.081 -2.550 11.532 1.00 97.12 80 ILE A C 1
ATOM 617 O O . ILE A 1 80 ? -12.011 -1.444 10.999 1.00 97.12 80 ILE A O 1
ATOM 621 N N . LEU A 1 81 ? -12.134 -3.670 10.809 1.00 96.69 81 LEU A N 1
ATOM 622 C CA . LEU A 1 81 ? -11.969 -3.702 9.357 1.00 96.69 81 LEU A CA 1
ATOM 623 C C . LEU A 1 81 ? -13.102 -2.972 8.599 1.00 96.69 81 LEU A C 1
ATOM 625 O O . LEU A 1 81 ? -12.789 -2.209 7.681 1.00 96.69 81 LEU A O 1
ATOM 629 N N . PRO A 1 82 ? -14.396 -3.106 8.966 1.00 97.25 82 PRO A N 1
ATOM 630 C CA . PRO A 1 82 ? -15.470 -2.324 8.355 1.00 97.25 82 PRO A CA 1
ATOM 631 C C . PRO A 1 82 ? -15.354 -0.823 8.637 1.00 97.25 82 PRO A C 1
ATOM 633 O O . PRO A 1 82 ? -15.584 -0.020 7.731 1.00 97.25 82 PRO A O 1
ATOM 636 N N . LEU A 1 83 ? -14.946 -0.434 9.850 1.00 97.56 83 LEU A N 1
ATOM 637 C CA . LEU A 1 83 ? -14.696 0.970 10.200 1.00 97.56 83 LEU A CA 1
ATOM 638 C C . LEU A 1 83 ? -13.500 1.547 9.431 1.00 97.56 83 LEU A C 1
ATOM 640 O O . LEU A 1 83 ? -13.511 2.712 9.048 1.00 97.56 83 LEU A O 1
ATOM 644 N N . ALA A 1 84 ? -12.504 0.715 9.131 1.00 97.69 84 ALA A N 1
ATOM 645 C CA . ALA A 1 84 ? -11.360 1.058 8.297 1.00 97.69 84 ALA A CA 1
ATOM 646 C C . ALA A 1 84 ? -11.645 1.091 6.786 1.00 97.69 84 ALA A C 1
ATOM 648 O O . ALA A 1 84 ? -10.774 1.479 6.003 1.00 97.69 84 ALA A O 1
ATOM 649 N N . LYS A 1 85 ? -12.840 0.701 6.328 1.00 97.69 85 LYS A N 1
ATOM 650 C CA . LYS A 1 85 ? -13.164 0.643 4.895 1.00 97.69 85 LYS A CA 1
ATOM 651 C C . LYS A 1 85 ? -12.810 1.927 4.119 1.00 97.69 85 LYS A C 1
ATOM 653 O O . LYS A 1 85 ? -12.263 1.782 3.025 1.00 97.69 85 LYS A O 1
ATOM 658 N N . PRO A 1 86 ? -13.039 3.157 4.627 1.00 97.94 86 PRO A N 1
ATOM 659 C CA . PRO 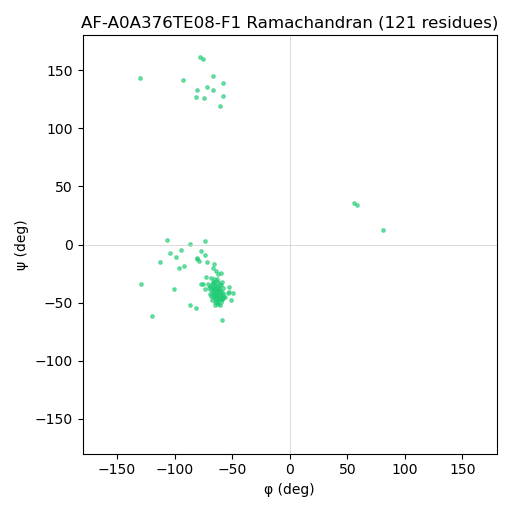A 1 86 ? -12.691 4.371 3.889 1.00 97.94 86 PRO A CA 1
ATOM 660 C C . PRO A 1 86 ? -11.197 4.476 3.559 1.00 97.94 86 PRO A C 1
ATOM 662 O O . PRO A 1 86 ? -10.849 4.792 2.421 1.00 97.94 86 PRO A O 1
ATOM 665 N N . ILE A 1 87 ? -10.307 4.154 4.509 1.00 97.88 87 ILE A N 1
ATOM 666 C CA . ILE A 1 87 ? -8.864 4.220 4.250 1.00 97.88 87 ILE A CA 1
ATOM 667 C C . ILE A 1 87 ? -8.402 3.111 3.305 1.00 97.88 87 ILE A C 1
ATOM 669 O O . ILE A 1 87 ? -7.543 3.345 2.460 1.00 97.88 87 ILE A O 1
ATOM 673 N N . LEU A 1 88 ? -9.012 1.926 3.378 1.00 97.25 88 LEU A N 1
ATOM 674 C CA . LEU A 1 88 ? -8.691 0.821 2.474 1.00 97.25 88 LEU A CA 1
ATOM 675 C C . LEU A 1 88 ? -9.096 1.127 1.029 1.00 97.25 88 LEU A C 1
ATOM 677 O O . LEU A 1 88 ? -8.352 0.801 0.107 1.00 97.25 88 LEU A O 1
ATOM 681 N N . VAL A 1 89 ? -10.235 1.798 0.826 1.00 97.88 89 VAL A N 1
ATOM 682 C CA . VAL A 1 89 ? -10.654 2.278 -0.501 1.00 97.88 89 VAL A CA 1
ATOM 683 C C . VAL A 1 89 ? -9.661 3.308 -1.039 1.00 97.88 89 VAL A C 1
ATOM 685 O O . VAL A 1 89 ? -9.254 3.209 -2.195 1.00 97.88 89 VAL A O 1
ATOM 688 N N . PHE A 1 90 ? -9.231 4.260 -0.206 1.00 96.56 90 PHE A N 1
ATOM 689 C CA . PHE A 1 90 ? -8.220 5.245 -0.594 1.00 96.56 90 PHE A CA 1
ATOM 690 C C . PHE A 1 90 ? -6.897 4.581 -1.000 1.00 96.56 90 PHE A C 1
ATOM 692 O O . PHE A 1 90 ? -6.375 4.871 -2.076 1.00 96.56 90 PHE A O 1
ATOM 699 N N . VAL A 1 91 ? -6.384 3.657 -0.180 1.00 96.25 91 VAL A N 1
ATOM 700 C CA . VAL A 1 91 ? -5.158 2.904 -0.486 1.00 96.25 91 VAL A CA 1
ATOM 701 C C . VAL A 1 91 ? -5.319 2.132 -1.791 1.00 96.25 91 VAL A C 1
ATOM 703 O O . VAL A 1 91 ? -4.459 2.239 -2.656 1.00 96.25 91 VAL A O 1
ATOM 706 N N . GLY A 1 92 ? -6.434 1.420 -1.981 1.00 95.88 92 GLY A N 1
ATOM 707 C CA . GLY A 1 92 ? -6.699 0.683 -3.217 1.00 95.88 92 GLY A CA 1
ATOM 708 C C . GLY A 1 92 ? -6.692 1.579 -4.457 1.00 95.88 92 GLY A C 1
ATOM 709 O O . GLY A 1 92 ? -6.094 1.218 -5.468 1.00 95.88 92 GLY A O 1
ATOM 710 N N . LEU A 1 93 ? -7.292 2.769 -4.366 1.00 96.50 93 LEU A N 1
ATOM 711 C CA . LEU A 1 93 ? -7.312 3.730 -5.466 1.00 96.50 93 LEU A CA 1
ATOM 712 C C . LEU A 1 93 ? -5.904 4.235 -5.790 1.00 96.50 93 LEU A C 1
ATOM 714 O O . LEU A 1 93 ? -5.501 4.183 -6.947 1.00 96.50 93 LEU A O 1
ATOM 718 N N . VAL A 1 94 ? -5.137 4.674 -4.790 1.00 94.06 94 VAL A N 1
ATOM 719 C CA . VAL A 1 94 ? -3.783 5.216 -5.008 1.00 94.06 94 VAL A CA 1
ATOM 720 C C . VAL A 1 94 ? -2.802 4.133 -5.468 1.00 94.06 94 VAL A C 1
ATOM 722 O O . VAL A 1 94 ? -1.986 4.373 -6.359 1.00 94.06 94 VAL A O 1
ATOM 725 N N . SER A 1 95 ? -2.899 2.925 -4.908 1.00 94.69 95 SER A N 1
ATOM 726 C CA . SER A 1 95 ? -2.092 1.771 -5.320 1.00 94.69 95 SER A CA 1
ATOM 727 C C . SER A 1 95 ? -2.416 1.290 -6.735 1.00 94.69 95 SER A C 1
ATOM 729 O O . SER A 1 95 ? -1.580 0.625 -7.338 1.00 94.69 95 SER A O 1
ATOM 731 N N . PHE A 1 96 ? -3.590 1.628 -7.273 1.00 94.62 96 PHE A N 1
ATOM 732 C CA . PHE A 1 96 ? -3.938 1.376 -8.668 1.00 94.62 96 PHE A CA 1
ATOM 733 C C . PHE A 1 96 ? -3.477 2.514 -9.586 1.00 94.62 96 PHE A C 1
ATOM 735 O O . PHE A 1 96 ? -2.790 2.269 -10.576 1.00 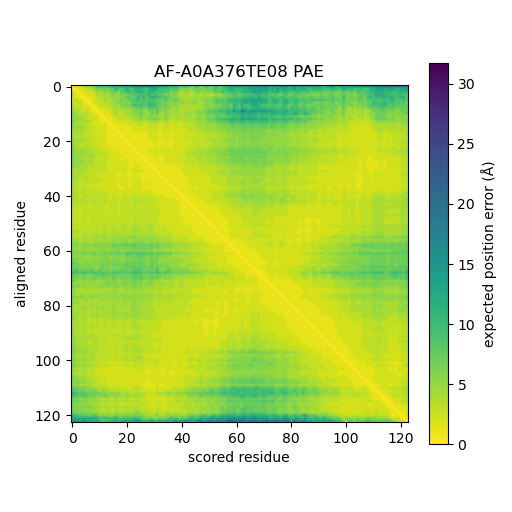94.62 96 PHE A O 1
ATOM 742 N N . THR A 1 97 ? -3.829 3.762 -9.263 1.00 94.69 97 THR A N 1
ATOM 743 C CA . THR A 1 97 ? -3.589 4.912 -10.148 1.00 94.69 97 THR A CA 1
ATOM 744 C C . THR A 1 97 ? -2.109 5.230 -10.322 1.00 94.69 97 THR A C 1
ATOM 746 O O . THR A 1 97 ? -1.710 5.612 -11.417 1.00 94.69 97 THR A O 1
ATOM 749 N N . GLY A 1 98 ? -1.287 5.035 -9.285 1.00 92.38 98 GLY A N 1
ATOM 750 C CA . GLY A 1 98 ? 0.158 5.266 -9.357 1.00 92.38 98 GLY A CA 1
ATOM 751 C C . GLY A 1 98 ? 0.836 4.417 -10.443 1.00 92.38 98 GLY A C 1
ATOM 752 O O . GLY A 1 98 ? 1.315 4.980 -11.425 1.00 92.38 98 GLY A O 1
ATOM 753 N N . PRO A 1 99 ? 0.839 3.075 -10.320 1.00 93.62 99 PRO A N 1
ATOM 754 C CA . PRO A 1 99 ? 1.390 2.180 -11.341 1.00 93.62 99 PRO A CA 1
ATOM 755 C C . PRO A 1 99 ? 0.731 2.327 -12.715 1.00 93.62 99 PRO A C 1
ATOM 757 O O . PRO A 1 99 ? 1.393 2.151 -13.732 1.00 93.62 99 PRO A O 1
ATOM 760 N N . TRP A 1 100 ? -0.563 2.660 -12.760 1.00 93.69 100 TRP A N 1
ATOM 761 C CA . TRP A 1 100 ? -1.291 2.845 -14.017 1.00 93.69 100 TRP A CA 1
ATOM 762 C C . TRP A 1 100 ? -0.744 4.001 -14.863 1.00 93.69 100 TRP A C 1
ATOM 764 O O . TRP A 1 100 ? -0.739 3.913 -16.089 1.00 93.69 100 TRP A O 1
ATOM 774 N N . MET A 1 101 ? -0.297 5.084 -14.222 1.00 93.62 101 MET A N 1
ATOM 775 C CA . MET A 1 101 ? 0.241 6.265 -14.908 1.00 93.62 101 MET A CA 1
ATOM 776 C C . MET A 1 101 ? 1.768 6.247 -15.054 1.00 93.62 101 MET A C 1
ATOM 778 O O . MET A 1 101 ? 2.330 7.145 -15.679 1.00 93.62 101 MET A O 1
ATOM 782 N N . ASP A 1 102 ? 2.450 5.259 -14.478 1.00 94.25 102 ASP A N 1
ATOM 783 C CA . ASP A 1 102 ? 3.906 5.189 -14.495 1.00 94.25 102 ASP A CA 1
ATOM 784 C C . ASP A 1 102 ? 4.431 4.607 -15.814 1.00 94.25 102 ASP A C 1
ATOM 786 O O . ASP A 1 102 ? 4.063 3.509 -16.232 1.00 94.25 102 ASP A O 1
ATOM 790 N N . PHE A 1 103 ? 5.337 5.343 -16.452 1.00 93.75 103 PHE A N 1
ATOM 791 C CA . PHE A 1 103 ? 6.045 4.923 -17.660 1.00 93.75 103 PHE A CA 1
ATOM 792 C C . PHE A 1 103 ? 7.544 4.705 -17.413 1.00 93.75 103 PHE A C 1
ATOM 794 O O . PHE A 1 103 ? 8.210 4.074 -18.228 1.00 93.75 103 PHE A O 1
ATOM 801 N N . ILE A 1 104 ? 8.102 5.177 -16.293 1.00 93.38 104 ILE A N 1
ATOM 802 C CA . ILE A 1 104 ? 9.555 5.200 -16.082 1.00 93.38 104 ILE A CA 1
ATOM 803 C C . ILE A 1 104 ? 10.051 3.830 -15.622 1.00 93.38 104 ILE A C 1
ATOM 805 O O . ILE A 1 104 ? 10.940 3.247 -16.245 1.00 93.38 104 ILE A O 1
ATOM 809 N N . LEU A 1 105 ? 9.475 3.293 -14.541 1.00 94.25 105 LEU A N 1
ATOM 810 C CA . LEU A 1 105 ? 9.881 1.985 -14.026 1.00 94.25 105 LEU A CA 1
ATOM 811 C C . LEU A 1 105 ? 9.561 0.848 -15.016 1.00 94.25 105 LEU A C 1
ATOM 813 O O . LEU A 1 105 ? 10.441 0.011 -15.233 1.00 94.25 105 LEU A O 1
ATOM 817 N N . PRO A 1 106 ? 8.376 0.802 -15.662 1.00 95.31 106 PRO A N 1
ATOM 818 C CA . PRO A 1 106 ? 8.076 -0.221 -16.655 1.00 95.31 106 PRO A CA 1
ATOM 819 C C . PRO A 1 106 ? 9.038 -0.192 -17.846 1.00 95.31 106 PRO A C 1
ATOM 821 O O . PRO A 1 106 ? 9.489 -1.255 -18.253 1.00 95.31 106 PRO A O 1
ATOM 824 N N . THR A 1 107 ? 9.437 0.989 -18.338 1.00 93.56 107 THR A N 1
ATOM 825 C CA . THR A 1 107 ? 10.432 1.120 -19.426 1.00 93.56 107 THR A CA 1
ATOM 826 C C . THR A 1 107 ? 11.800 0.553 -19.041 1.00 93.56 107 THR A C 1
ATOM 828 O O . THR A 1 107 ? 12.528 0.032 -19.882 1.00 93.56 107 THR A O 1
ATOM 831 N N . LEU A 1 108 ? 12.170 0.628 -17.760 1.00 93.00 108 LEU A N 1
ATOM 832 C CA . LEU A 1 108 ? 13.430 0.075 -17.265 1.00 93.00 108 LEU A CA 1
ATOM 833 C C . LEU A 1 108 ? 13.386 -1.456 -17.106 1.00 93.00 108 LEU A C 1
ATOM 835 O O . LEU A 1 108 ? 14.409 -2.128 -17.258 1.00 93.00 108 LEU A O 1
ATOM 839 N N . VAL A 1 109 ? 12.228 -2.008 -16.735 1.00 95.12 109 VAL A N 1
ATOM 840 C CA . VAL A 1 109 ? 12.087 -3.413 -16.314 1.00 95.12 109 VAL A CA 1
ATOM 841 C C . VAL A 1 109 ? 11.539 -4.310 -17.423 1.00 95.12 109 VAL A C 1
ATOM 843 O O . VAL A 1 109 ? 11.973 -5.457 -17.528 1.00 95.12 109 VAL A O 1
ATOM 846 N N . LEU A 1 110 ? 10.595 -3.825 -18.226 1.00 95.81 110 LEU A N 1
ATOM 847 C CA . LEU A 1 110 ? 9.948 -4.566 -19.307 1.00 95.81 110 LEU A CA 1
ATOM 848 C C . LEU A 1 110 ? 10.687 -4.333 -20.626 1.00 95.81 110 LEU A C 1
ATOM 850 O O . LEU A 1 110 ? 11.160 -3.234 -20.898 1.00 95.81 110 LEU A O 1
ATOM 854 N N . ARG A 1 111 ? 10.810 -5.383 -21.436 1.00 92.25 111 ARG A N 1
ATOM 855 C CA . ARG A 1 111 ? 11.570 -5.372 -22.694 1.00 92.25 111 ARG A CA 1
ATOM 856 C C . ARG A 1 111 ? 10.772 -5.899 -23.875 1.00 92.25 111 ARG A C 1
ATOM 858 O O . ARG A 1 111 ? 10.987 -5.436 -24.989 1.00 92.25 111 ARG A O 1
ATOM 865 N N . SER A 1 112 ? 9.904 -6.878 -23.643 1.00 94.12 112 SER A N 1
ATOM 866 C CA . SER A 1 112 ? 9.097 -7.476 -24.701 1.00 94.12 112 SER A CA 1
ATOM 867 C C . SER A 1 112 ? 7.892 -6.584 -25.008 1.00 94.12 112 SER A C 1
ATOM 869 O O . SER A 1 112 ? 7.215 -6.115 -24.092 1.00 94.12 112 SER A O 1
ATOM 871 N N . GLU A 1 113 ? 7.639 -6.327 -26.294 1.00 89.69 113 GLU A N 1
ATOM 872 C CA . GLU A 1 113 ? 6.570 -5.424 -26.753 1.00 89.69 113 GLU A CA 1
ATOM 873 C C . GLU A 1 113 ? 5.183 -5.855 -26.259 1.00 89.69 113 GLU A C 1
ATOM 875 O O . GLU A 1 113 ? 4.380 -5.024 -25.846 1.00 89.69 113 GLU A O 1
ATOM 880 N N . ASP A 1 114 ? 4.929 -7.164 -26.210 1.00 92.88 114 ASP A N 1
ATOM 881 C CA . ASP A 1 114 ? 3.681 -7.756 -25.722 1.00 92.88 114 ASP A CA 1
ATOM 882 C C . ASP A 1 114 ? 3.442 -7.528 -24.223 1.00 92.88 114 ASP A C 1
ATOM 884 O O . ASP A 1 114 ? 2.317 -7.680 -23.745 1.00 92.88 114 ASP A O 1
ATOM 888 N N . LYS A 1 115 ? 4.483 -7.145 -23.475 1.00 93.44 115 LYS A N 1
ATOM 889 C CA . LYS A 1 115 ? 4.392 -6.878 -22.039 1.00 93.44 115 LYS A CA 1
ATOM 890 C C . LYS A 1 115 ? 4.262 -5.405 -21.697 1.00 93.44 115 LYS A C 1
ATOM 892 O O . LYS A 1 115 ? 3.993 -5.100 -20.535 1.00 93.44 115 LYS A O 1
ATOM 897 N N . MET A 1 116 ? 4.454 -4.501 -22.655 1.00 93.12 116 MET A N 1
ATOM 898 C CA . MET A 1 116 ? 4.459 -3.065 -22.389 1.00 93.12 116 MET A CA 1
ATOM 899 C C . MET A 1 116 ? 3.140 -2.601 -21.762 1.00 93.12 116 MET A C 1
ATOM 901 O O . MET A 1 116 ? 2.052 -3.051 -22.122 1.00 93.12 116 MET A O 1
ATOM 905 N N . THR A 1 117 ? 3.237 -1.704 -20.780 1.00 94.56 117 THR A N 1
ATOM 906 C CA . THR A 1 117 ? 2.052 -1.114 -20.155 1.00 94.56 117 THR A CA 1
ATOM 907 C C . THR A 1 117 ? 1.437 -0.070 -21.081 1.00 94.56 117 THR A C 1
ATOM 909 O O . THR A 1 117 ? 2.111 0.491 -21.945 1.00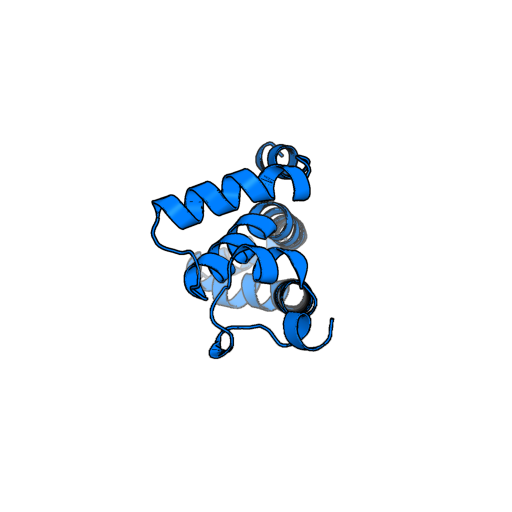 94.56 117 THR A O 1
ATOM 912 N N . LEU A 1 118 ? 0.155 0.241 -20.864 1.00 93.06 118 LEU A N 1
ATOM 913 C CA . LEU A 1 118 ? -0.529 1.295 -21.616 1.00 93.06 118 LEU A CA 1
ATOM 914 C C . LEU A 1 118 ? 0.236 2.622 -21.551 1.00 93.06 118 LEU A C 1
ATOM 916 O O . LEU A 1 118 ? 0.359 3.288 -22.570 1.00 93.06 118 LEU A O 1
ATOM 920 N N . ALA A 1 119 ? 0.766 2.973 -20.374 1.00 93.69 119 ALA A N 1
ATOM 921 C CA . ALA A 1 119 ? 1.558 4.181 -20.186 1.00 93.69 119 ALA A CA 1
ATOM 922 C C . ALA A 1 119 ? 2.790 4.206 -21.106 1.00 93.69 119 ALA A C 1
ATOM 924 O O . ALA A 1 119 ? 2.991 5.205 -21.778 1.00 93.69 119 ALA A O 1
ATOM 925 N N . ILE A 1 120 ? 3.560 3.114 -21.226 1.00 91.38 120 ILE A N 1
ATOM 926 C CA . ILE A 1 120 ? 4.681 3.061 -22.185 1.00 91.38 120 ILE A CA 1
ATOM 927 C C . ILE A 1 120 ? 4.187 3.310 -23.617 1.00 91.38 120 ILE A C 1
ATOM 929 O O . ILE A 1 120 ? 4.815 4.054 -24.350 1.00 91.38 120 ILE A O 1
ATOM 933 N N . GLY A 1 121 ? 3.069 2.702 -24.023 1.00 84.69 121 GLY A N 1
ATOM 934 C CA . GLY A 1 121 ? 2.597 2.773 -25.411 1.00 84.69 121 GLY A CA 1
ATOM 935 C C . GLY A 1 121 ? 2.036 4.131 -25.854 1.00 84.69 121 GLY A C 1
ATOM 936 O O . GLY A 1 121 ? 1.847 4.338 -27.051 1.00 84.69 121 GLY A O 1
ATO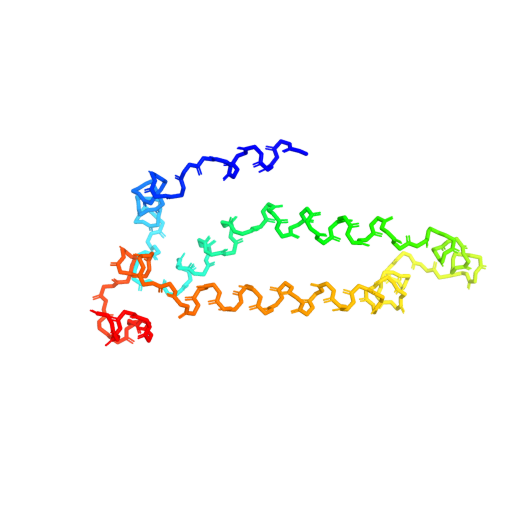M 937 N N . ILE A 1 122 ? 1.731 5.035 -24.917 1.00 89.31 122 ILE A N 1
ATOM 938 C CA . ILE A 1 122 ? 1.191 6.377 -25.207 1.00 89.31 122 ILE A CA 1
ATOM 939 C C . ILE A 1 122 ? 2.226 7.504 -25.054 1.00 89.31 122 ILE A C 1
ATOM 941 O O . ILE A 1 122 ? 1.896 8.647 -25.378 1.00 89.31 122 ILE A O 1
ATOM 945 N N . PHE A 1 123 ? 3.428 7.204 -24.550 1.00 77.00 123 PHE A N 1
ATOM 946 C CA . PHE A 1 123 ? 4.555 8.136 -24.410 1.00 77.00 123 PHE A CA 1
ATOM 947 C C . PHE A 1 123 ? 5.658 7.809 -25.421 1.00 77.00 123 PHE A C 1
ATOM 949 O O . PHE A 1 123 ? 6.297 8.776 -25.893 1.00 77.00 123 PHE A O 1
#

Radius of gyration: 19.15 Å; Cα contacts (8 Å, |Δi|>4): 72; chains: 1; bounding box: 40×23×54 Å

pLDDT: mean 93.55, std 5.07, range [70.62, 97.94]

Organism: Escherichia coli (NCBI:txid562)

InterPro domains:
  IPR000515 ABC transporter type 1, transmembrane domain MetI-like [PF00528] (3-112)
  IPR000515 ABC transporter type 1, transmembrane domain MetI-like [PS50928] (1-123)
  IPR000515 ABC transporter type 1, transmembrane domain MetI-like [cd06261] (3-113)
  IPR035906 MetI-like superfamily [G3DSA:1.10.3720.10] (1-123)
  IPR035906 MetI-like superfamily [SSF161098] (3-123)
  IPR050901 Binding-protein-dependent ABC transporter permease [PTHR32243] (1-122)

Foldseek 3Di:
DVLVVVLVPDPVVCLVVLLVVCVVVVNFQHPVSVLVCLCVSCVSVLVVQLVVQLVPPDCVQVVVVVVVVDDPVCCCPVPSVVSSVVSVVVCVVCSVVVVLQDQPSCVSRHDDPVSHHPNVVVD

Solvent-accessible surface area (backbone atoms only — not comparable to full-atom values): 7165 Å² total; per-residue (Å²): 111,72,64,51,60,65,63,71,54,62,67,78,75,45,46,64,57,52,51,53,50,30,53,76,68,71,25,54,58,38,70,65,39,55,48,52,50,57,51,62,72,44,42,50,62,53,52,53,52,53,48,57,54,55,71,69,51,68,66,64,59,57,53,51,41,45,76,74,67,49,50,73,67,54,45,41,62,73,49,51,48,62,73,43,42,68,61,53,52,51,50,53,51,51,69,46,53,52,66,58,67,45,39,66,67,52,62,74,44,46,75,55,79,93,69,58,49,72,36,51,77,78,108